Protein AF-A0A7V9EN93-F1 (afdb_monomer_lite)

Sequence (68 aa):
MRGYYENKEDLLARLKRIEGQMRGLQRMVEEDKYCIDILTQITAANKALNKVAIALLEDHMKHCVAEA

Structure (mmCIF, N/CA/C/O backbone):
data_AF-A0A7V9EN93-F1
#
_entry.id   AF-A0A7V9EN93-F1
#
loop_
_atom_site.group_PDB
_atom_site.id
_atom_site.type_symbol
_atom_site.label_atom_id
_atom_site.label_alt_id
_atom_site.label_comp_id
_atom_site.label_asym_id
_atom_site.label_entity_id
_atom_site.label_seq_id
_atom_site.pdbx_PDB_ins_code
_atom_site.Cartn_x
_atom_site.Cartn_y
_atom_site.Cartn_z
_atom_site.occupancy
_atom_site.B_iso_or_equiv
_atom_site.auth_seq_id
_atom_site.auth_comp_id
_atom_site.auth_asym_id
_atom_site.auth_atom_id
_atom_site.pdbx_PDB_model_num
ATOM 1 N N . MET A 1 1 ? 9.481 3.812 -26.806 1.00 51.66 1 MET A N 1
ATOM 2 C CA . MET A 1 1 ? 9.558 2.582 -25.993 1.00 51.66 1 MET A CA 1
ATOM 3 C C . MET A 1 1 ? 8.692 2.767 -24.746 1.00 51.66 1 MET A C 1
ATOM 5 O O . MET A 1 1 ? 8.842 3.783 -24.083 1.00 51.66 1 MET A O 1
ATOM 9 N N . ARG A 1 2 ? 7.711 1.899 -24.461 1.00 57.22 2 ARG A N 1
ATOM 10 C CA . ARG A 1 2 ? 6.931 1.978 -23.204 1.00 57.22 2 ARG A CA 1
ATOM 11 C C . ARG A 1 2 ? 7.673 1.140 -22.154 1.00 57.22 2 ARG A C 1
ATOM 13 O O . ARG A 1 2 ? 7.557 -0.081 -22.169 1.00 57.22 2 ARG A O 1
ATOM 20 N N . GLY A 1 3 ? 8.461 1.792 -21.303 1.00 55.56 3 GLY A N 1
ATOM 21 C CA . GLY A 1 3 ? 9.261 1.158 -20.244 1.00 55.56 3 GLY A CA 1
ATOM 22 C C . GLY A 1 3 ? 8.417 0.691 -19.059 1.00 55.56 3 GLY A C 1
ATOM 23 O O . GLY A 1 3 ? 8.478 1.292 -17.996 1.00 55.56 3 GLY A O 1
ATOM 24 N N . TYR A 1 4 ? 7.534 -0.285 -19.283 1.00 61.41 4 TYR A N 1
ATOM 25 C CA . TYR A 1 4 ? 6.835 -1.021 -18.215 1.00 61.41 4 TYR A CA 1
ATOM 26 C C . TYR A 1 4 ? 6.315 -2.400 -18.659 1.00 61.41 4 TYR A C 1
ATOM 28 O O . TYR A 1 4 ? 5.533 -3.028 -17.939 1.00 61.41 4 TYR A O 1
ATOM 36 N N . TYR A 1 5 ? 6.655 -2.870 -19.866 1.00 58.19 5 TYR A N 1
ATOM 37 C CA . TYR A 1 5 ? 6.019 -4.063 -20.433 1.00 58.19 5 TYR A CA 1
ATOM 38 C C . TYR A 1 5 ? 6.426 -5.366 -19.737 1.00 58.19 5 TYR A C 1
ATOM 40 O O . TYR A 1 5 ? 5.571 -6.236 -19.600 1.00 58.19 5 TYR A O 1
ATOM 48 N N . GLU A 1 6 ? 7.656 -5.482 -19.230 1.00 61.12 6 GLU A N 1
ATOM 49 C CA . GLU A 1 6 ? 8.117 -6.724 -18.591 1.00 61.12 6 GLU A CA 1
ATOM 50 C C . GLU A 1 6 ? 7.491 -6.965 -17.206 1.00 61.12 6 GLU A C 1
ATOM 52 O O . GLU A 1 6 ? 7.348 -8.110 -16.793 1.00 61.12 6 GLU A O 1
ATOM 57 N N . ASN A 1 7 ? 7.029 -5.913 -16.514 1.00 75.56 7 ASN A N 1
ATOM 58 C CA . ASN A 1 7 ? 6.537 -6.003 -15.128 1.00 75.56 7 ASN A CA 1
ATOM 59 C C . ASN A 1 7 ? 5.124 -5.433 -14.914 1.00 75.56 7 ASN A C 1
ATOM 61 O O . ASN A 1 7 ? 4.716 -5.154 -13.782 1.00 75.56 7 ASN A O 1
ATOM 65 N N . LYS A 1 8 ? 4.341 -5.264 -15.987 1.00 86.06 8 LYS A N 1
ATOM 66 C CA . LYS A 1 8 ? 3.004 -4.651 -15.919 1.00 86.06 8 LYS A CA 1
ATOM 67 C C . LYS A 1 8 ? 2.068 -5.363 -14.936 1.00 86.06 8 LYS A C 1
ATOM 69 O O . LYS A 1 8 ? 1.352 -4.697 -14.189 1.00 86.06 8 LYS A O 1
ATOM 74 N N . GLU A 1 9 ? 2.047 -6.694 -14.934 1.00 90.88 9 GLU A N 1
ATOM 75 C CA . GLU A 1 9 ? 1.161 -7.463 -14.050 1.00 90.88 9 GLU A CA 1
ATOM 76 C C . GLU A 1 9 ? 1.536 -7.314 -12.572 1.00 90.88 9 GLU A C 1
ATOM 78 O O . GLU A 1 9 ? 0.648 -7.121 -11.740 1.00 90.88 9 GLU A O 1
ATOM 83 N N . ASP A 1 10 ? 2.833 -7.315 -12.244 1.00 91.25 10 ASP A N 1
ATOM 84 C CA . ASP A 1 10 ? 3.303 -7.101 -10.870 1.00 91.25 10 ASP A CA 1
ATOM 85 C C . ASP A 1 10 ? 2.986 -5.678 -10.387 1.00 91.25 10 ASP A C 1
ATOM 87 O O . ASP A 1 10 ? 2.465 -5.491 -9.284 1.00 91.25 10 ASP A O 1
ATOM 91 N N . LEU A 1 11 ? 3.203 -4.666 -11.235 1.00 92.94 11 LEU A N 1
ATOM 92 C CA . LEU A 1 11 ? 2.830 -3.281 -10.935 1.00 92.94 11 LEU A CA 1
ATOM 93 C C . LEU A 1 11 ? 1.328 -3.155 -10.660 1.00 92.94 11 LEU A C 1
ATOM 95 O O . LEU A 1 11 ? 0.928 -2.574 -9.649 1.00 92.94 11 LEU A O 1
ATOM 99 N N . LEU A 1 12 ? 0.487 -3.755 -11.509 1.00 95.06 12 LEU A N 1
ATOM 100 C CA . LEU A 1 12 ? -0.961 -3.776 -11.304 1.00 95.06 12 LEU A CA 1
ATOM 101 C C . LEU A 1 12 ? -1.348 -4.517 -10.018 1.00 95.06 12 LEU A C 1
ATOM 103 O O . LEU A 1 12 ? -2.222 -4.049 -9.288 1.00 95.06 12 LEU A O 1
ATOM 107 N N . ALA A 1 13 ? -0.703 -5.640 -9.700 1.00 96.25 13 ALA A N 1
ATOM 108 C CA . ALA A 1 13 ? -0.955 -6.375 -8.463 1.00 96.25 13 ALA A CA 1
ATOM 109 C C . ALA A 1 13 ? -0.602 -5.539 -7.220 1.00 96.25 13 ALA A C 1
ATOM 111 O O . ALA A 1 13 ? -1.366 -5.516 -6.252 1.00 96.25 13 ALA A O 1
ATOM 112 N N . ARG A 1 14 ? 0.519 -4.808 -7.241 1.00 96.38 14 ARG A N 1
ATOM 113 C CA . ARG A 1 14 ? 0.908 -3.885 -6.160 1.00 96.38 14 ARG A CA 1
ATOM 114 C C . ARG A 1 14 ? -0.083 -2.738 -6.008 1.00 96.38 14 ARG A C 1
ATOM 116 O O . ARG A 1 14 ? -0.502 -2.459 -4.887 1.00 96.38 14 ARG A O 1
ATOM 123 N N . LEU A 1 15 ? -0.501 -2.127 -7.115 1.00 97.44 15 LEU A N 1
ATOM 124 C CA . LEU A 1 15 ? -1.496 -1.053 -7.109 1.00 97.44 15 LEU A CA 1
ATOM 125 C C . LEU A 1 15 ? -2.848 -1.530 -6.558 1.00 97.44 15 LEU A C 1
ATOM 127 O O . LEU A 1 15 ? -3.414 -0.858 -5.702 1.00 97.44 15 LEU A O 1
ATOM 131 N N . LYS A 1 16 ? -3.317 -2.729 -6.932 1.00 98.38 16 LYS A N 1
ATOM 132 C CA . LYS A 1 16 ? -4.538 -3.335 -6.362 1.00 98.38 16 LYS A CA 1
ATOM 133 C C . LYS A 1 16 ? -4.442 -3.555 -4.847 1.00 98.38 16 LYS A C 1
ATOM 135 O O . LYS A 1 16 ? -5.423 -3.371 -4.128 1.00 98.38 16 LYS A O 1
ATOM 140 N N . ARG A 1 17 ? -3.265 -3.937 -4.331 1.00 98.12 17 ARG A N 1
ATOM 141 C CA . ARG A 1 17 ? -3.047 -4.043 -2.875 1.00 98.12 17 ARG A CA 1
ATOM 142 C C . ARG A 1 17 ? -3.141 -2.673 -2.197 1.00 98.12 17 ARG A C 1
ATOM 144 O O . ARG A 1 17 ? -3.800 -2.569 -1.167 1.00 98.12 17 ARG A O 1
ATOM 151 N N . ILE A 1 18 ? -2.535 -1.638 -2.783 1.00 98.50 18 ILE A N 1
ATOM 152 C CA . ILE A 1 18 ? -2.586 -0.257 -2.270 1.00 98.50 18 ILE A CA 1
ATOM 153 C C . ILE A 1 18 ? -4.023 0.273 -2.270 1.00 98.50 18 ILE A C 1
ATOM 155 O O . ILE A 1 18 ? -4.469 0.856 -1.287 1.00 98.50 18 ILE A O 1
ATOM 159 N N . GLU A 1 19 ? -4.789 0.003 -3.322 1.00 98.62 19 GLU A N 1
ATOM 160 C CA . GLU A 1 19 ? -6.217 0.324 -3.393 1.00 98.62 19 GLU A CA 1
ATOM 161 C C . GLU A 1 19 ? -7.004 -0.323 -2.236 1.00 98.62 19 GLU A C 1
ATOM 163 O O . GLU A 1 19 ? -7.842 0.314 -1.597 1.00 98.62 19 GLU A O 1
ATOM 168 N N . GLY A 1 20 ? -6.680 -1.575 -1.894 1.00 98.56 20 GLY A N 1
ATOM 169 C CA . GLY A 1 20 ? -7.209 -2.245 -0.705 1.00 98.56 20 GLY A CA 1
ATOM 170 C C . GLY A 1 20 ? -6.844 -1.540 0.605 1.00 98.56 20 GLY A C 1
ATOM 171 O O . GLY A 1 20 ? -7.693 -1.438 1.492 1.00 98.56 20 GLY A O 1
ATOM 172 N N . GLN A 1 21 ? -5.622 -1.007 0.717 1.00 98.44 21 GLN A N 1
ATOM 173 C CA . GLN A 1 21 ? -5.205 -0.197 1.867 1.00 98.44 21 GLN A CA 1
ATOM 174 C C . GLN A 1 21 ? -5.991 1.118 1.947 1.00 98.44 21 GLN A C 1
ATOM 176 O O . GLN A 1 21 ? -6.395 1.487 3.046 1.00 98.44 21 GLN A O 1
ATOM 181 N N . MET A 1 22 ? -6.276 1.780 0.817 1.00 98.50 22 MET A N 1
ATOM 182 C CA . MET A 1 22 ? -7.091 3.008 0.787 1.00 98.50 22 MET A CA 1
ATOM 183 C C . MET A 1 22 ? -8.515 2.747 1.275 1.00 98.50 22 MET A C 1
ATOM 185 O O . MET A 1 22 ? -9.003 3.453 2.154 1.00 98.50 22 MET A O 1
ATOM 189 N N . ARG A 1 23 ? -9.146 1.669 0.793 1.00 98.69 23 ARG A N 1
ATOM 190 C CA . ARG A 1 23 ? -10.448 1.226 1.315 1.00 98.69 23 ARG A CA 1
ATOM 191 C C . ARG A 1 23 ? -10.395 0.893 2.806 1.00 98.69 23 ARG A C 1
ATOM 193 O O . ARG A 1 23 ? -11.365 1.108 3.521 1.00 98.69 23 ARG A O 1
ATOM 200 N N . GLY A 1 24 ? -9.285 0.320 3.272 1.00 98.50 24 GLY A N 1
ATOM 201 C CA . GLY A 1 24 ? -9.057 0.052 4.691 1.00 98.50 24 GLY A CA 1
ATOM 202 C C . GLY A 1 24 ? -9.006 1.332 5.520 1.00 98.50 24 GLY A C 1
ATOM 203 O O . GLY A 1 24 ? -9.700 1.418 6.524 1.00 98.50 24 GLY A O 1
ATOM 204 N N . LEU A 1 25 ? -8.245 2.332 5.072 1.00 98.69 25 LEU A N 1
ATOM 205 C CA . LEU A 1 25 ? -8.149 3.635 5.732 1.00 98.69 25 LEU A CA 1
ATOM 206 C C . LEU A 1 25 ? -9.503 4.338 5.823 1.00 98.69 25 LEU A C 1
ATOM 208 O O . LEU A 1 25 ? -9.829 4.856 6.883 1.00 98.69 25 LEU A O 1
ATOM 212 N N . GLN A 1 26 ? -10.300 4.308 4.751 1.00 98.75 26 GLN A N 1
ATOM 213 C CA . GLN A 1 26 ? -11.661 4.856 4.760 1.00 98.75 26 GLN A CA 1
ATOM 214 C C . GLN A 1 26 ? -12.506 4.228 5.874 1.00 98.75 26 GLN A C 1
ATOM 216 O O . GLN A 1 26 ? -13.015 4.954 6.721 1.00 98.75 26 GLN A O 1
ATOM 221 N N . ARG A 1 27 ? -12.545 2.890 5.960 1.00 98.75 27 ARG A N 1
ATOM 222 C CA . ARG A 1 27 ? -13.259 2.189 7.043 1.00 98.75 27 ARG A CA 1
ATOM 223 C C . ARG A 1 27 ? -12.722 2.527 8.430 1.00 98.75 27 ARG A C 1
ATOM 225 O O . ARG A 1 27 ? -13.494 2.675 9.362 1.00 98.75 27 ARG A O 1
ATOM 232 N N . MET A 1 28 ? -11.403 2.660 8.589 1.00 98.69 28 MET A N 1
ATOM 233 C CA . MET A 1 28 ? -10.823 3.031 9.885 1.00 98.69 28 MET A CA 1
ATOM 234 C C . MET A 1 28 ? -11.279 4.419 10.345 1.00 98.69 28 MET A C 1
ATOM 236 O O . MET A 1 28 ? -11.475 4.620 11.538 1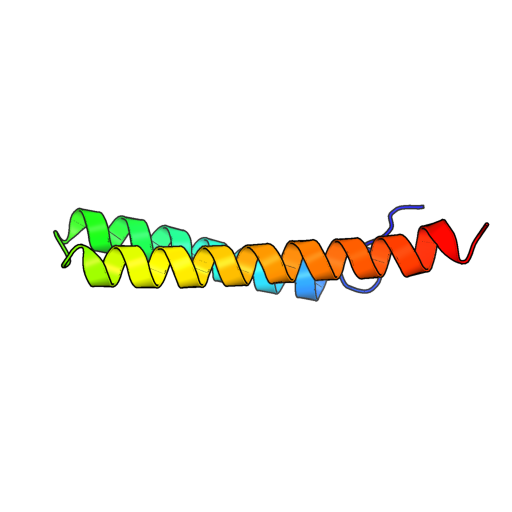.00 98.69 28 MET A O 1
ATOM 240 N N . VAL A 1 29 ? -11.443 5.359 9.411 1.00 98.56 29 VAL A N 1
ATOM 241 C CA . VAL A 1 29 ? -11.982 6.694 9.700 1.00 98.56 29 VAL A CA 1
ATOM 242 C C . VAL A 1 29 ? -13.480 6.620 10.003 1.00 98.56 29 VAL A C 1
ATOM 244 O O . VAL A 1 29 ? -13.919 7.218 10.974 1.00 98.56 29 VAL A O 1
ATOM 247 N N . GLU A 1 30 ? -14.252 5.862 9.220 1.00 98.69 30 GLU A N 1
ATOM 248 C CA . GLU A 1 30 ? -15.694 5.655 9.445 1.00 98.69 30 GLU A CA 1
ATOM 249 C C . GLU A 1 30 ? -16.002 4.982 10.793 1.00 98.69 30 GLU A C 1
ATOM 251 O O . GLU A 1 30 ? -17.036 5.249 11.394 1.00 98.69 30 GLU A O 1
ATOM 256 N N . GLU A 1 31 ? -15.111 4.110 11.267 1.00 98.50 31 GLU A N 1
ATOM 257 C CA . GLU A 1 31 ? -15.230 3.391 12.540 1.00 98.50 31 GLU A CA 1
ATOM 258 C C . GLU A 1 31 ? -14.571 4.125 13.726 1.00 98.50 31 GLU A C 1
ATOM 260 O O . GLU A 1 31 ? -14.361 3.504 14.772 1.00 98.50 31 GLU A O 1
ATOM 265 N N . ASP A 1 32 ? -14.184 5.397 13.563 1.00 98.06 32 ASP A N 1
ATOM 266 C CA . ASP A 1 32 ? -13.524 6.217 14.591 1.00 98.06 32 ASP A CA 1
ATOM 267 C C . ASP A 1 32 ? -12.324 5.508 15.262 1.00 98.06 32 ASP A C 1
ATOM 269 O O . ASP A 1 32 ? -12.119 5.567 16.481 1.00 98.06 32 ASP A O 1
ATOM 273 N N . LYS A 1 33 ? -11.511 4.789 14.471 1.00 98.38 33 LYS A N 1
ATOM 274 C CA . LYS A 1 33 ? -10.323 4.093 14.991 1.00 98.38 33 LYS A CA 1
ATOM 275 C C . LYS A 1 33 ? -9.315 5.076 15.574 1.00 98.38 33 LYS A C 1
ATOM 277 O O . LYS A 1 33 ? -9.204 6.230 15.162 1.00 98.38 33 LYS A O 1
ATOM 282 N N . TYR A 1 34 ? -8.504 4.567 16.499 1.00 98.31 34 TYR A N 1
ATOM 283 C CA . TYR A 1 34 ? -7.461 5.349 17.141 1.00 98.31 34 TYR A CA 1
ATOM 284 C C . TYR A 1 34 ? -6.502 5.958 16.109 1.00 98.31 34 TYR A C 1
ATOM 286 O O . TYR A 1 34 ? -6.029 5.292 15.185 1.00 98.31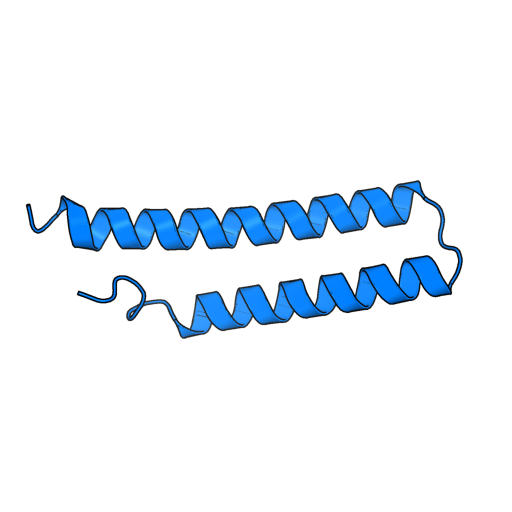 34 TYR A O 1
ATOM 294 N N . CYS A 1 35 ? -6.198 7.244 16.279 1.00 98.06 35 CYS A N 1
ATOM 295 C CA . CYS A 1 35 ? -5.459 8.025 15.290 1.00 98.06 35 CYS A CA 1
ATOM 296 C C . CYS A 1 35 ? -4.068 7.449 14.979 1.00 98.06 35 CYS A C 1
ATOM 298 O O . CYS A 1 35 ? -3.621 7.520 13.836 1.00 98.06 35 CYS A O 1
ATOM 300 N N . ILE A 1 36 ? -3.401 6.825 15.956 1.00 98.38 36 ILE A N 1
ATOM 301 C CA . ILE A 1 36 ? -2.085 6.203 15.755 1.00 98.38 36 ILE A CA 1
ATOM 302 C C . ILE A 1 36 ? -2.170 4.980 14.835 1.00 98.38 36 ILE A C 1
ATOM 304 O O . ILE A 1 36 ? -1.276 4.775 14.010 1.00 98.38 36 ILE A O 1
ATOM 308 N N . ASP A 1 37 ? -3.257 4.210 14.896 1.00 98.44 37 ASP A N 1
ATOM 309 C CA . ASP A 1 37 ? -3.458 3.064 14.005 1.00 98.44 37 ASP A CA 1
ATOM 310 C C . ASP A 1 37 ? -3.677 3.541 12.565 1.00 98.44 37 ASP A C 1
ATOM 312 O O . ASP A 1 37 ? -3.092 2.997 11.624 1.00 98.44 37 ASP A O 1
ATOM 316 N N . ILE A 1 38 ? -4.454 4.617 12.389 1.00 98.62 38 ILE A N 1
ATOM 317 C CA . ILE A 1 38 ? -4.669 5.258 11.084 1.00 98.62 38 ILE A CA 1
ATOM 318 C C . ILE A 1 38 ? -3.334 5.763 10.515 1.00 98.62 38 ILE A C 1
ATOM 320 O O . ILE A 1 38 ? -2.997 5.455 9.372 1.00 98.62 38 ILE A O 1
ATOM 324 N N . LEU A 1 39 ? -2.532 6.481 11.310 1.00 98.62 39 LEU A N 1
ATOM 325 C CA . LEU A 1 39 ? -1.213 6.982 10.893 1.00 98.62 39 LEU A CA 1
ATOM 326 C C . LEU A 1 39 ? -0.239 5.851 10.536 1.00 98.62 39 LEU A C 1
ATOM 328 O O . LEU A 1 39 ? 0.530 5.958 9.571 1.00 98.62 39 LEU A O 1
ATOM 332 N N . THR A 1 40 ? -0.292 4.745 11.273 1.00 98.62 40 THR A N 1
ATOM 333 C CA . THR A 1 40 ? 0.499 3.546 10.980 1.00 98.62 40 THR A CA 1
ATOM 334 C C . THR A 1 40 ? 0.106 2.967 9.623 1.00 98.62 40 THR A C 1
ATOM 336 O O . THR A 1 40 ? 0.971 2.677 8.789 1.00 98.62 40 THR A O 1
ATOM 339 N N . GLN A 1 41 ? -1.195 2.875 9.345 1.00 98.44 41 GLN A N 1
ATOM 340 C CA . GLN A 1 41 ? -1.689 2.357 8.076 1.00 98.44 41 GLN A CA 1
ATOM 341 C C . GLN A 1 41 ? -1.403 3.301 6.895 1.00 98.44 41 GLN A C 1
ATOM 343 O O . GLN A 1 41 ? -1.047 2.831 5.810 1.00 98.44 41 GLN A O 1
ATOM 348 N N . ILE A 1 42 ? -1.456 4.622 7.098 1.00 98.56 42 ILE A N 1
ATOM 349 C CA . ILE A 1 42 ? -1.016 5.615 6.102 1.00 98.56 42 ILE A CA 1
ATOM 350 C C . ILE A 1 42 ? 0.464 5.405 5.770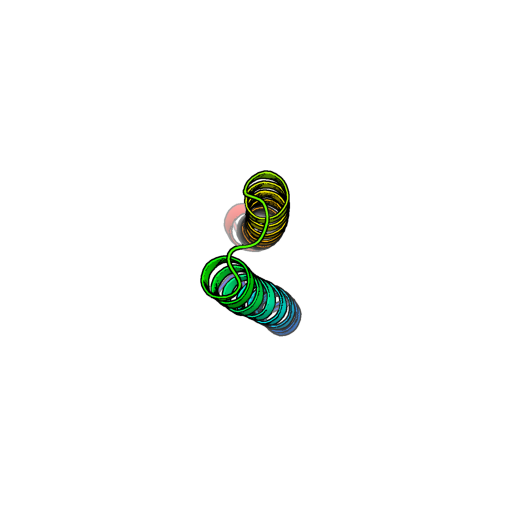 1.00 98.56 42 ILE A C 1
ATOM 352 O O . ILE A 1 42 ? 0.848 5.363 4.600 1.00 98.56 42 ILE A O 1
ATOM 356 N N . THR A 1 43 ? 1.303 5.204 6.786 1.00 98.50 43 THR A N 1
ATOM 357 C CA . THR A 1 43 ? 2.737 4.951 6.593 1.00 98.50 43 THR A CA 1
ATOM 358 C C . THR A 1 43 ? 2.979 3.665 5.795 1.00 98.50 43 THR A C 1
ATOM 360 O O . THR A 1 43 ? 3.827 3.636 4.897 1.00 98.50 43 THR A O 1
ATOM 363 N N . ALA A 1 44 ? 2.204 2.609 6.061 1.00 98.38 44 ALA A N 1
ATOM 364 C CA . ALA A 1 44 ? 2.262 1.365 5.298 1.00 98.38 44 ALA A CA 1
ATOM 365 C C . ALA A 1 44 ? 1.878 1.567 3.821 1.00 98.38 4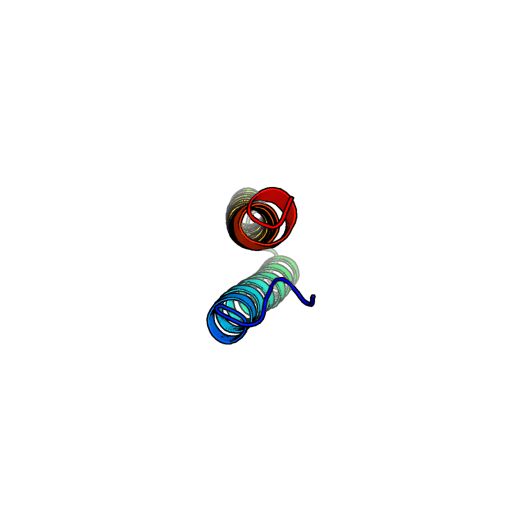4 ALA A C 1
ATOM 367 O O . ALA A 1 44 ? 2.557 1.034 2.936 1.00 98.38 44 ALA A O 1
ATOM 368 N N . ALA A 1 45 ? 0.838 2.359 3.545 1.00 98.31 45 ALA A N 1
ATOM 369 C CA . ALA A 1 45 ? 0.425 2.702 2.186 1.00 98.31 45 ALA A CA 1
ATOM 370 C C . ALA A 1 45 ? 1.485 3.534 1.444 1.00 98.31 45 ALA A C 1
ATOM 372 O O . ALA A 1 45 ? 1.854 3.198 0.318 1.00 98.31 45 ALA A O 1
ATOM 373 N N . ASN A 1 46 ? 2.059 4.549 2.097 1.00 98.44 46 ASN A N 1
ATOM 374 C CA . ASN A 1 46 ? 3.146 5.356 1.533 1.00 98.44 46 ASN A CA 1
ATOM 375 C C . ASN A 1 46 ? 4.366 4.496 1.181 1.00 98.44 46 ASN A C 1
ATOM 377 O O . ASN A 1 46 ? 4.942 4.626 0.101 1.00 98.44 46 ASN A O 1
ATOM 381 N N . LYS A 1 47 ? 4.742 3.554 2.054 1.00 98.56 47 LYS A N 1
ATOM 382 C CA . LYS A 1 47 ? 5.842 2.619 1.780 1.00 98.56 47 LYS A CA 1
ATOM 383 C C . LYS A 1 47 ? 5.543 1.716 0.581 1.00 98.56 47 LYS A C 1
ATOM 385 O O . LYS A 1 47 ? 6.450 1.415 -0.194 1.00 98.56 47 LYS A O 1
ATOM 390 N N . ALA A 1 48 ? 4.299 1.270 0.423 1.00 97.94 48 ALA A N 1
ATOM 391 C CA . ALA A 1 48 ? 3.890 0.468 -0.725 1.00 97.94 48 ALA A CA 1
ATOM 392 C C . ALA A 1 48 ? 3.934 1.278 -2.033 1.00 97.94 48 ALA A C 1
ATOM 394 O O . ALA A 1 48 ? 4.478 0.786 -3.021 1.00 97.94 48 ALA A O 1
ATOM 395 N N . LEU A 1 49 ? 3.459 2.528 -2.019 1.00 98.06 49 LEU A N 1
ATOM 396 C CA . LEU A 1 49 ? 3.559 3.455 -3.153 1.00 98.06 49 LEU A CA 1
ATOM 397 C C . LEU A 1 49 ? 5.016 3.723 -3.547 1.00 98.06 49 LEU A C 1
ATOM 399 O O . LEU A 1 49 ? 5.364 3.589 -4.719 1.00 98.06 49 LEU A O 1
ATOM 403 N N . ASN A 1 50 ? 5.894 3.993 -2.578 1.00 98.06 50 ASN A N 1
ATOM 404 C CA . ASN A 1 50 ? 7.321 4.201 -2.842 1.00 98.06 50 ASN A CA 1
ATOM 405 C C . ASN A 1 50 ? 7.975 2.985 -3.512 1.00 98.06 50 ASN A C 1
ATOM 407 O O . ASN A 1 50 ? 8.792 3.145 -4.413 1.00 98.06 50 ASN A O 1
ATOM 411 N N . LYS A 1 51 ? 7.587 1.760 -3.135 1.00 96.19 51 LYS A N 1
ATOM 412 C CA . LYS A 1 51 ? 8.079 0.547 -3.810 1.00 96.19 51 LYS A CA 1
ATOM 413 C C . LYS A 1 51 ? 7.643 0.467 -5.274 1.00 96.19 51 LYS A C 1
ATOM 415 O O . LYS A 1 51 ? 8.406 -0.033 -6.091 1.00 96.19 51 LYS A O 1
ATOM 420 N N . VAL A 1 52 ? 6.432 0.920 -5.603 1.00 94.94 52 VAL A N 1
ATOM 421 C CA . VAL A 1 52 ? 5.961 0.983 -6.997 1.00 94.94 52 VAL A CA 1
ATOM 422 C C . VAL A 1 52 ? 6.753 2.031 -7.778 1.00 94.94 52 VAL A C 1
ATOM 424 O O . VAL A 1 52 ? 7.201 1.747 -8.884 1.00 94.94 52 VAL A O 1
ATOM 427 N N . ALA A 1 53 ? 6.982 3.208 -7.189 1.00 94.50 53 ALA A N 1
ATOM 428 C CA . ALA A 1 53 ? 7.769 4.270 -7.812 1.00 94.50 53 AL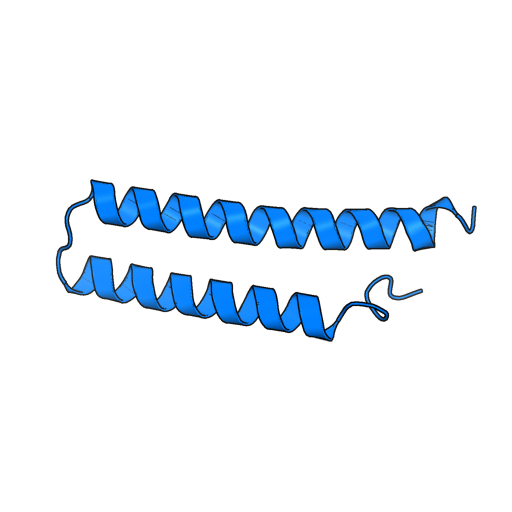A A CA 1
ATOM 429 C C . ALA A 1 53 ? 9.213 3.829 -8.110 1.00 94.50 53 ALA A C 1
ATOM 431 O O . ALA A 1 53 ? 9.695 4.041 -9.219 1.00 94.50 53 ALA A O 1
ATOM 432 N N . ILE A 1 54 ? 9.875 3.159 -7.158 1.00 93.44 54 ILE A N 1
ATOM 433 C CA . ILE A 1 54 ? 11.230 2.619 -7.352 1.00 93.44 54 ILE A CA 1
ATOM 434 C C . ILE A 1 54 ? 11.246 1.568 -8.465 1.00 93.44 54 ILE A C 1
ATOM 436 O O . ILE A 1 54 ? 12.100 1.638 -9.338 1.00 93.44 54 ILE A O 1
ATOM 440 N N . ALA A 1 55 ? 10.281 0.642 -8.491 1.00 89.94 55 ALA A N 1
ATOM 441 C CA . ALA A 1 55 ? 10.216 -0.380 -9.538 1.00 89.94 55 ALA A CA 1
ATOM 442 C C . ALA A 1 55 ? 10.061 0.230 -10.945 1.00 89.94 55 ALA A C 1
ATOM 444 O O . ALA A 1 55 ? 10.704 -0.218 -11.889 1.00 89.94 55 ALA A O 1
ATOM 445 N N . LEU A 1 56 ? 9.241 1.278 -11.082 1.00 89.00 56 LEU A N 1
ATOM 446 C CA . LEU A 1 56 ? 9.103 2.019 -12.340 1.00 89.00 56 LEU A CA 1
ATOM 447 C C . LEU A 1 56 ? 10.393 2.751 -12.725 1.00 89.00 56 LEU A C 1
ATOM 449 O O . LEU A 1 56 ? 10.754 2.777 -13.899 1.00 89.00 56 LEU A O 1
ATOM 453 N N . LEU A 1 57 ? 11.091 3.339 -11.750 1.00 88.62 57 LEU A N 1
ATOM 454 C CA . LEU A 1 57 ? 12.363 4.015 -11.986 1.00 88.62 57 LEU A CA 1
ATOM 455 C C . LEU A 1 57 ? 13.454 3.031 -12.430 1.00 88.62 57 LEU A C 1
ATOM 457 O O . LEU A 1 57 ? 14.171 3.316 -13.384 1.00 88.62 57 LEU A O 1
ATOM 461 N N . GLU A 1 58 ? 13.564 1.872 -11.779 1.00 85.69 58 GLU A N 1
ATOM 462 C CA . GLU A 1 58 ? 14.504 0.813 -12.162 1.00 85.69 58 GLU A CA 1
ATOM 463 C C . GLU A 1 58 ? 14.245 0.316 -13.588 1.00 85.69 58 GLU A C 1
ATOM 465 O O . GLU A 1 58 ? 15.187 0.147 -14.364 1.00 85.69 58 GLU A O 1
ATOM 470 N N . ASP A 1 59 ? 12.975 0.119 -13.953 1.00 83.56 59 ASP A N 1
ATOM 471 C CA . ASP A 1 59 ? 12.590 -0.268 -15.312 1.00 83.56 59 ASP A CA 1
ATOM 472 C C . ASP A 1 59 ? 12.949 0.823 -16.330 1.00 83.56 59 ASP A C 1
ATOM 474 O O . ASP A 1 59 ? 13.524 0.536 -17.380 1.00 83.56 59 ASP A O 1
ATOM 478 N N . HIS A 1 60 ? 12.699 2.091 -15.990 1.00 82.06 60 HIS A N 1
ATOM 479 C CA . HIS A 1 60 ? 13.081 3.226 -16.824 1.00 82.06 60 HIS A CA 1
ATOM 480 C C . HIS A 1 60 ? 14.599 3.305 -17.030 1.00 82.06 60 HIS A C 1
ATOM 482 O O . HIS A 1 60 ? 15.050 3.482 -18.159 1.00 82.06 60 HIS A O 1
ATOM 488 N N . MET A 1 61 ? 15.400 3.128 -15.975 1.00 83.38 61 MET A N 1
ATOM 489 C CA . MET A 1 61 ? 16.862 3.140 -16.081 1.00 83.38 61 MET A CA 1
ATOM 490 C C . MET A 1 61 ? 17.379 2.013 -16.983 1.00 83.38 61 MET A C 1
ATOM 492 O O . MET A 1 61 ? 18.249 2.254 -17.816 1.00 83.38 61 MET A O 1
ATOM 496 N N . LYS A 1 62 ? 16.824 0.800 -16.868 1.00 77.12 62 LYS A N 1
ATOM 497 C CA . LYS A 1 62 ? 17.232 -0.351 -17.693 1.00 77.12 62 LYS A CA 1
ATOM 498 C C . LYS A 1 62 ? 16.948 -0.157 -19.177 1.00 77.12 62 LYS A C 1
ATOM 500 O O . LYS A 1 62 ? 17.750 -0.587 -19.992 1.00 77.12 62 LYS A O 1
ATOM 505 N N . HIS A 1 63 ? 15.835 0.478 -19.523 1.00 67.69 63 HIS A N 1
ATOM 506 C CA . HIS A 1 63 ? 15.403 0.589 -20.916 1.00 67.69 63 HIS A CA 1
ATOM 507 C C . HIS A 1 63 ? 15.807 1.910 -21.579 1.00 67.69 63 HIS A C 1
ATOM 509 O O . HIS A 1 63 ? 16.040 1.941 -22.777 1.00 67.69 63 HIS A O 1
ATOM 515 N N . CYS A 1 64 ? 15.901 3.011 -20.830 1.00 65.31 64 CYS A N 1
ATOM 516 C CA . CYS A 1 64 ? 16.188 4.329 -21.404 1.00 65.31 64 CYS A CA 1
ATOM 517 C C . CYS A 1 64 ? 17.652 4.764 -21.278 1.00 65.31 64 CYS A C 1
ATOM 519 O O . CYS A 1 64 ? 18.061 5.649 -22.021 1.00 65.31 64 CYS A O 1
ATOM 521 N N . VAL A 1 65 ? 18.437 4.175 -20.366 1.00 61.53 65 VAL A N 1
ATOM 522 C CA . VAL A 1 65 ? 19.873 4.494 -20.222 1.00 61.53 65 VAL A CA 1
ATOM 523 C C . VAL A 1 65 ? 20.759 3.441 -20.891 1.00 61.53 65 VAL A C 1
ATOM 525 O O . VAL A 1 65 ? 21.828 3.782 -21.374 1.00 61.53 65 VAL A O 1
ATOM 528 N N . ALA A 1 66 ? 20.328 2.176 -20.963 1.00 57.41 66 ALA A N 1
ATOM 529 C CA . ALA A 1 66 ? 21.108 1.126 -21.628 1.00 57.41 66 ALA A CA 1
ATOM 530 C C . ALA A 1 66 ? 21.008 1.155 -23.167 1.00 57.41 66 ALA A C 1
ATOM 532 O O . ALA A 1 66 ? 21.832 0.539 -23.835 1.00 57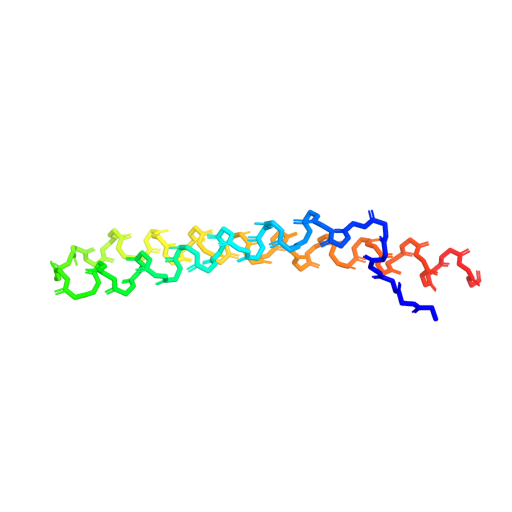.41 66 ALA A O 1
ATOM 533 N N . GLU A 1 67 ? 20.012 1.853 -23.723 1.00 52.38 67 GLU A N 1
ATOM 534 C CA . GLU A 1 67 ? 19.859 2.074 -25.171 1.00 52.38 67 GLU A CA 1
ATOM 535 C C . GLU A 1 67 ? 20.520 3.384 -25.662 1.00 52.38 67 GLU A C 1
ATOM 537 O O . GLU A 1 67 ? 20.324 3.764 -26.817 1.00 52.38 67 GLU A O 1
ATOM 542 N N . ALA A 1 68 ? 21.274 4.080 -24.799 1.00 48.00 68 ALA A N 1
ATOM 543 C CA . ALA A 1 68 ? 21.963 5.340 -25.100 1.00 48.00 68 ALA A CA 1
ATOM 544 C C . ALA A 1 68 ? 23.466 5.152 -25.361 1.00 48.00 68 ALA A C 1
ATOM 546 O O . ALA A 1 68 ? 24.091 4.305 -24.683 1.00 48.00 68 ALA A O 1
#

Foldseek 3Di:
DPLCVVCVVVLVVLVVVLVVLVVVLVVCVVVVHDPVVSVVSVVVSVVSVVVSVVVSVVSCCVPVVVVD

pLDDT: mean 88.58, std 15.22, range [48.0, 98.75]

Radius of gyration: 15.88 Å; chains: 1; bounding box: 38×16×43 Å

Secondary structure (DSSP, 8-state):
--TTSTTHHHHHHHHHHHHHHHHHHHHHHHTT--HHHHHHHHHHHHHHHHHHHHHHHHHHHHHHTTT-